Protein AF-A0A447MUN1-F1 (afdb_monomer)

Foldseek 3Di:
DAFDWDWDDDDPDIDIDTDDDPVRVVVVVVVVVVVVVVVVVVVVVVVVVVVVVVVVVVPD

Secondary structure (DSSP, 8-state):
-PPPEEEEEETTEEEEEEPPPHHHHHHHHHHHHHHHHHHHHHHHHHHHHHHHHHHHTT--

Sequence (60 aa):
MFLKKDTLTYGDASVDLYELSGLQRVEYLEYIQQRTAQYDRETEESTEAERQGRVFANGD

Solvent-accessible surface area (backbone atoms only — not comparable to full-atom values): 3667 Å² total; per-residue (Å²): 139,82,71,57,72,49,74,53,70,57,90,96,44,75,47,81,42,65,54,75,52,76,66,56,48,50,54,49,52,53,51,49,52,54,52,50,58,48,50,53,50,56,51,52,52,51,54,48,53,54,52,53,57,54,58,69,72,72,72,124

Structure (mmCIF, N/CA/C/O backbone):
data_AF-A0A447MUN1-F1
#
_entry.id   AF-A0A447MUN1-F1
#
loop_
_atom_site.group_PDB
_atom_site.id
_atom_site.type_symbol
_atom_site.label_atom_id
_atom_site.label_alt_id
_atom_site.label_comp_id
_atom_site.label_asym_id
_atom_site.label_entity_id
_atom_site.label_seq_id
_atom_site.pdbx_PDB_ins_code
_atom_site.Cartn_x
_atom_site.Cartn_y
_atom_site.Cartn_z
_atom_site.occupancy
_atom_site.B_iso_or_equiv
_atom_site.auth_seq_id
_atom_site.auth_comp_id
_atom_site.auth_asym_id
_atom_site.auth_atom_id
_atom_site.pdbx_PDB_model_num
ATOM 1 N N . MET A 1 1 ? 13.986 13.894 -4.870 1.00 65.88 1 MET A N 1
ATOM 2 C CA . MET A 1 1 ? 14.097 12.546 -4.273 1.00 65.88 1 MET A CA 1
ATOM 3 C C . MET A 1 1 ? 13.500 11.571 -5.271 1.00 65.88 1 MET A C 1
ATOM 5 O O . MET A 1 1 ? 12.418 11.862 -5.763 1.00 65.88 1 MET A O 1
ATOM 9 N N . PHE A 1 2 ? 14.216 10.510 -5.642 1.00 81.75 2 PHE A N 1
ATOM 10 C CA . PHE A 1 2 ? 13.734 9.527 -6.618 1.00 81.75 2 PHE A CA 1
ATOM 11 C C . PHE A 1 2 ? 13.219 8.294 -5.887 1.00 81.75 2 PHE A C 1
ATOM 13 O O . PHE A 1 2 ? 13.858 7.849 -4.936 1.00 81.75 2 PHE A O 1
ATOM 20 N N . LEU A 1 3 ? 12.074 7.782 -6.332 1.00 91.00 3 LEU A N 1
ATOM 21 C CA . LEU A 1 3 ? 11.493 6.557 -5.802 1.00 91.00 3 LEU A CA 1
ATOM 22 C C . LEU A 1 3 ? 12.325 5.359 -6.282 1.00 91.00 3 LEU A C 1
ATOM 24 O O . LEU A 1 3 ? 12.674 5.289 -7.4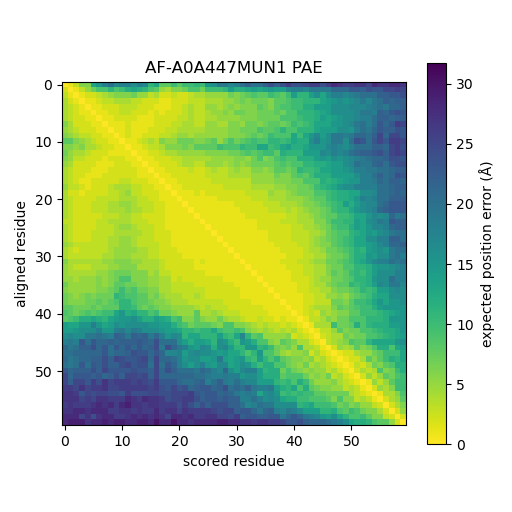63 1.00 91.00 3 LEU A O 1
ATOM 28 N N . LYS A 1 4 ? 12.661 4.430 -5.380 1.00 93.81 4 LYS A N 1
ATOM 29 C CA . LYS A 1 4 ? 13.312 3.160 -5.726 1.00 93.81 4 LYS A CA 1
ATOM 30 C C . LYS A 1 4 ? 12.530 2.453 -6.835 1.00 93.81 4 LYS A C 1
ATOM 32 O O . LYS A 1 4 ? 11.316 2.298 -6.743 1.00 93.81 4 LYS A O 1
ATOM 37 N N . LYS A 1 5 ? 13.258 1.998 -7.851 1.00 94.88 5 LYS A N 1
ATOM 38 C CA . LYS A 1 5 ? 12.754 1.182 -8.953 1.00 94.88 5 LYS A CA 1
ATOM 39 C C . LYS A 1 5 ? 13.210 -0.267 -8.773 1.00 94.88 5 LYS A C 1
ATOM 41 O O . LYS A 1 5 ? 14.340 -0.501 -8.347 1.00 94.88 5 LYS A O 1
ATOM 46 N N . ASP A 1 6 ? 12.342 -1.203 -9.119 1.00 96.12 6 ASP A N 1
ATOM 47 C CA . ASP A 1 6 ? 12.624 -2.630 -9.245 1.00 96.12 6 ASP A CA 1
ATOM 48 C C . ASP A 1 6 ? 11.993 -3.160 -10.543 1.00 96.12 6 ASP A C 1
ATOM 50 O O . ASP A 1 6 ? 11.161 -2.481 -11.146 1.00 96.12 6 ASP A O 1
ATOM 54 N N . THR A 1 7 ? 12.365 -4.357 -10.983 1.00 97.31 7 THR A N 1
ATOM 55 C CA . THR A 1 7 ? 11.780 -4.986 -12.175 1.00 97.31 7 THR A CA 1
ATOM 56 C C . THR A 1 7 ? 11.226 -6.353 -11.799 1.00 97.31 7 THR A C 1
ATOM 58 O O . THR A 1 7 ? 11.966 -7.272 -11.453 1.00 97.31 7 THR A O 1
ATOM 61 N N . LEU A 1 8 ? 9.907 -6.505 -11.900 1.00 96.38 8 LEU A N 1
ATOM 62 C CA . LEU A 1 8 ? 9.232 -7.783 -11.723 1.00 96.38 8 LEU A CA 1
ATOM 63 C C . LEU A 1 8 ? 9.188 -8.507 -13.066 1.00 96.38 8 LEU A C 1
ATOM 65 O O . LEU A 1 8 ? 8.614 -7.994 -14.024 1.00 96.38 8 LEU A O 1
ATOM 69 N N . THR A 1 9 ? 9.762 -9.707 -13.124 1.00 97.00 9 THR A N 1
ATOM 70 C CA . THR A 1 9 ? 9.659 -10.592 -14.292 1.00 97.00 9 THR A CA 1
ATOM 71 C C . THR A 1 9 ? 8.802 -11.799 -13.941 1.00 97.00 9 THR A C 1
ATOM 73 O O . THR A 1 9 ? 9.040 -12.455 -12.927 1.00 97.00 9 THR A O 1
ATOM 76 N N . TYR A 1 10 ? 7.797 -12.081 -14.767 1.00 95.88 10 TYR A N 1
ATOM 77 C CA . TYR A 1 10 ? 6.888 -13.210 -14.616 1.00 95.88 10 TYR A CA 1
ATOM 78 C C . TYR A 1 10 ? 6.612 -13.850 -15.980 1.00 95.88 10 TYR A C 1
ATOM 80 O O . TYR A 1 10 ? 5.991 -13.241 -16.853 1.00 95.88 10 TYR A O 1
ATOM 88 N N . GLY A 1 11 ? 7.086 -15.086 -16.160 1.00 95.50 11 GLY A N 1
ATOM 89 C CA . GLY A 1 11 ? 7.115 -15.736 -17.471 1.00 95.50 11 GLY A CA 1
ATOM 90 C C . GLY A 1 11 ? 7.964 -14.927 -18.452 1.00 95.50 11 GLY A C 1
ATOM 91 O O . GLY A 1 11 ? 9.078 -14.530 -18.119 1.00 95.50 11 GLY A O 1
ATOM 92 N N . ASP A 1 12 ? 7.394 -14.637 -19.619 1.00 96.81 12 ASP A N 1
ATOM 93 C CA . ASP A 1 12 ? 8.039 -13.840 -20.670 1.00 96.81 12 ASP A CA 1
ATOM 94 C C . ASP A 1 12 ? 7.740 -12.331 -20.553 1.00 96.81 12 ASP A C 1
ATOM 96 O O . ASP A 1 12 ? 8.093 -11.551 -21.438 1.00 96.81 12 ASP A O 1
ATOM 100 N N . ALA A 1 13 ? 7.062 -11.901 -19.481 1.00 96.19 13 ALA A N 1
ATOM 101 C CA . ALA A 1 13 ? 6.709 -10.505 -19.245 1.00 96.19 13 ALA A CA 1
ATOM 102 C C . ALA A 1 13 ? 7.576 -9.879 -18.146 1.00 96.19 13 ALA A C 1
ATOM 104 O O . ALA A 1 13 ? 7.817 -10.486 -17.102 1.00 96.19 13 ALA A O 1
ATOM 105 N N . SER A 1 14 ? 7.966 -8.620 -18.348 1.00 97.31 14 SER A N 1
ATOM 106 C CA . SER A 1 14 ? 8.646 -7.805 -17.340 1.00 97.31 14 SER A CA 1
ATOM 107 C C . SER A 1 14 ? 7.941 -6.463 -17.179 1.00 97.31 14 SER A C 1
ATOM 109 O O . SER A 1 14 ? 7.546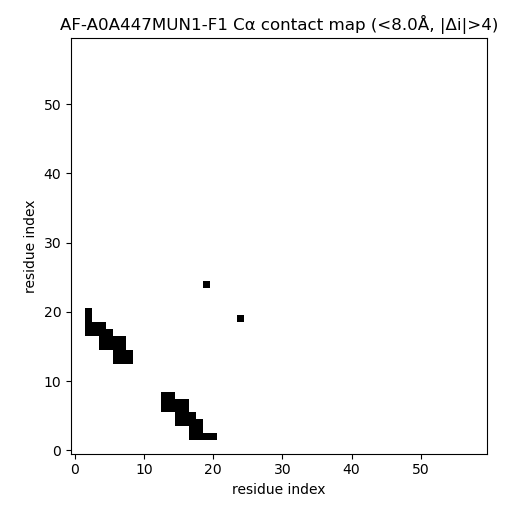 -5.837 -18.164 1.00 97.31 14 SER A O 1
ATOM 111 N N . VAL A 1 15 ? 7.798 -6.013 -15.934 1.00 96.94 15 VAL A N 1
ATOM 112 C CA . VAL A 1 15 ? 7.223 -4.714 -15.583 1.00 96.94 15 VAL A CA 1
ATOM 113 C C . VAL A 1 15 ? 8.103 -3.999 -14.567 1.00 96.94 15 VAL A C 1
ATOM 115 O O . VAL A 1 15 ? 8.640 -4.603 -13.637 1.00 96.94 15 VAL A O 1
ATOM 118 N N . ASP A 1 16 ? 8.236 -2.692 -14.749 1.00 95.94 16 ASP A N 1
ATOM 119 C CA . ASP A 1 16 ? 8.930 -1.825 -13.811 1.00 95.94 16 ASP A CA 1
ATOM 120 C C . ASP A 1 16 ? 8.014 -1.477 -12.636 1.00 95.94 16 ASP A C 1
ATOM 122 O O . ASP A 1 16 ? 6.923 -0.932 -12.809 1.00 95.94 16 ASP A O 1
ATOM 126 N N . LEU A 1 17 ? 8.483 -1.776 -11.431 1.00 95.06 17 LEU A N 1
ATOM 127 C CA . LEU A 1 17 ? 7.843 -1.410 -10.181 1.00 95.06 17 LEU A CA 1
ATOM 128 C C . LEU A 1 17 ? 8.560 -0.210 -9.578 1.00 95.06 17 LEU A C 1
ATOM 130 O O . LEU A 1 17 ? 9.787 -0.132 -9.570 1.00 95.06 17 LEU A O 1
ATOM 134 N N . TYR A 1 18 ? 7.786 0.706 -9.019 1.00 94.75 18 TYR A N 1
ATOM 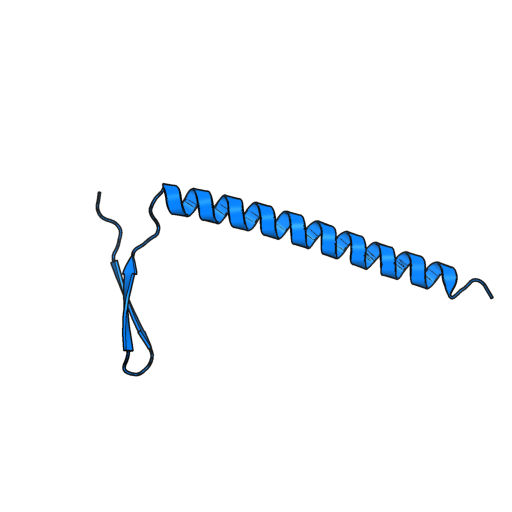135 C CA . TYR A 1 18 ? 8.303 1.821 -8.240 1.00 94.75 18 TYR A CA 1
ATOM 136 C C . TYR A 1 18 ? 7.817 1.676 -6.807 1.00 94.75 18 TYR A C 1
ATOM 138 O O . TYR A 1 18 ? 6.690 1.238 -6.566 1.00 94.75 18 TYR A O 1
ATOM 146 N N . GLU A 1 19 ? 8.658 2.046 -5.845 1.00 94.94 19 GLU A N 1
ATOM 147 C CA . GLU A 1 19 ? 8.189 2.180 -4.474 1.00 94.94 19 GLU A CA 1
ATOM 148 C C . GLU A 1 19 ? 7.056 3.211 -4.405 1.00 94.94 19 GLU A C 1
ATOM 150 O O . GLU A 1 19 ? 7.017 4.182 -5.165 1.00 94.94 19 GLU A O 1
ATOM 155 N N . LEU A 1 20 ? 6.146 3.015 -3.455 1.00 95.12 20 LEU A N 1
ATOM 156 C CA . LEU A 1 20 ? 5.093 3.985 -3.199 1.00 95.12 20 LEU A CA 1
ATOM 157 C C . LEU A 1 20 ? 5.702 5.302 -2.714 1.00 95.12 20 LEU A C 1
ATOM 159 O O . LEU A 1 20 ? 6.596 5.316 -1.867 1.00 95.12 20 LEU A O 1
ATOM 163 N N . SER A 1 21 ? 5.186 6.423 -3.204 1.00 95.12 21 SER A N 1
ATOM 164 C CA . SER A 1 21 ? 5.481 7.731 -2.623 1.00 95.12 21 SER A CA 1
ATOM 165 C C . SER A 1 21 ? 4.995 7.821 -1.171 1.00 95.12 21 SER A C 1
ATOM 167 O O . SER A 1 21 ? 4.200 7.005 -0.705 1.00 95.12 21 SER A O 1
ATOM 169 N N . GLY A 1 22 ? 5.457 8.839 -0.438 1.00 95.44 22 GLY A N 1
ATOM 170 C CA . GLY A 1 22 ? 4.983 9.089 0.927 1.00 95.44 22 GLY A CA 1
ATOM 171 C C . GLY A 1 22 ? 3.458 9.224 1.009 1.00 95.44 22 GLY A C 1
ATOM 172 O O . GLY A 1 22 ? 2.849 8.602 1.871 1.00 95.44 22 GLY A O 1
ATOM 173 N N . LEU A 1 23 ? 2.845 9.950 0.068 1.00 96.56 23 LEU A N 1
ATOM 174 C CA . LEU A 1 23 ? 1.390 10.124 0.011 1.00 96.56 23 LEU A CA 1
ATOM 175 C C . LEU A 1 23 ? 0.667 8.798 -0.263 1.00 96.56 23 LEU A C 1
ATOM 177 O O . LEU A 1 23 ? -0.229 8.426 0.484 1.00 96.56 23 LEU A O 1
ATOM 181 N N . GLN A 1 24 ? 1.127 8.033 -1.255 1.00 96.62 24 GLN A N 1
ATOM 182 C CA . GLN A 1 24 ? 0.531 6.733 -1.587 1.00 96.62 24 GLN A CA 1
ATOM 183 C C . GLN A 1 24 ? 0.634 5.724 -0.432 1.00 96.62 24 GLN A C 1
ATOM 185 O O . GLN A 1 24 ? -0.238 4.876 -0.268 1.00 96.62 24 GLN A O 1
ATOM 190 N N . ARG A 1 25 ? 1.689 5.802 0.392 1.00 97.06 25 ARG A N 1
ATOM 191 C CA . ARG A 1 25 ? 1.799 4.985 1.613 1.00 97.06 25 ARG A CA 1
ATOM 192 C C . ARG A 1 25 ? 0.755 5.378 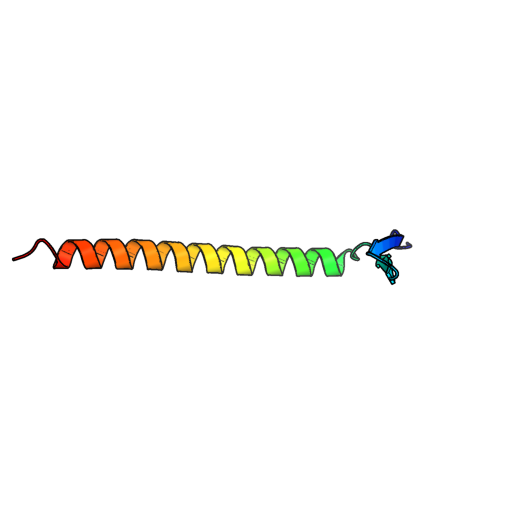2.657 1.00 97.06 25 ARG A C 1
ATOM 194 O O . ARG A 1 25 ? 0.196 4.486 3.283 1.00 97.06 25 ARG A O 1
ATOM 201 N N . VAL A 1 26 ? 0.495 6.675 2.842 1.00 98.12 26 VAL A N 1
ATOM 202 C CA . VAL A 1 26 ? -0.546 7.159 3.768 1.00 98.12 26 VAL A CA 1
ATOM 203 C C . VAL A 1 26 ? -1.920 6.659 3.323 1.00 98.12 26 VAL A C 1
ATOM 205 O O . VAL A 1 26 ? -2.603 6.010 4.109 1.00 98.12 26 VAL A O 1
ATOM 208 N N . GLU A 1 27 ? -2.269 6.844 2.050 1.00 98.19 27 GLU A N 1
ATOM 209 C CA . GLU A 1 27 ? -3.542 6.376 1.478 1.00 98.19 27 GLU A CA 1
ATOM 210 C C . GLU A 1 27 ? -3.717 4.855 1.627 1.00 98.19 27 GLU A C 1
ATOM 212 O O . GLU A 1 27 ? -4.790 4.366 1.980 1.00 98.19 27 GLU A O 1
ATOM 217 N N . TYR A 1 28 ? -2.646 4.083 1.413 1.00 97.44 28 TYR A N 1
ATOM 218 C C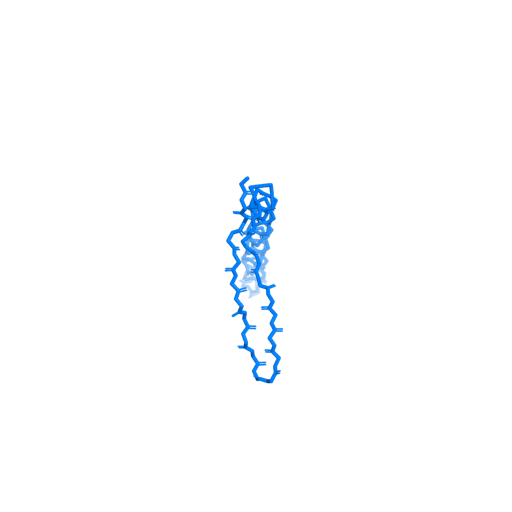A . TYR A 1 28 ? -2.684 2.631 1.584 1.00 97.44 28 TYR A CA 1
ATOM 219 C C . TYR A 1 28 ? -2.924 2.212 3.043 1.00 97.44 28 TYR A C 1
ATOM 221 O O . TYR A 1 28 ? -3.665 1.263 3.302 1.00 97.44 28 TYR A O 1
ATOM 229 N N . LEU A 1 29 ? -2.331 2.923 4.007 1.00 98.12 29 LEU A N 1
ATOM 230 C CA . LEU A 1 29 ? -2.550 2.660 5.432 1.00 9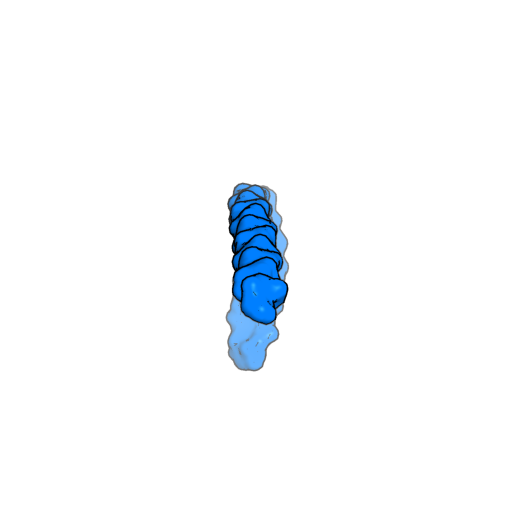8.12 29 LEU A CA 1
ATOM 231 C C . LEU A 1 29 ? -3.978 3.016 5.867 1.00 98.12 29 LEU A C 1
ATOM 233 O O . LEU A 1 29 ? -4.583 2.256 6.624 1.00 98.12 29 LEU A O 1
ATOM 237 N N . GLU A 1 30 ? -4.541 4.114 5.359 1.00 98.12 30 GLU A N 1
ATOM 238 C CA . GLU A 1 30 ? -5.947 4.478 5.584 1.00 98.12 30 GLU A CA 1
ATOM 239 C C . GLU A 1 30 ? -6.897 3.419 5.014 1.00 98.12 30 GLU A C 1
ATOM 241 O O . GLU A 1 30 ? -7.840 2.998 5.686 1.00 98.12 30 GLU A O 1
ATOM 246 N N . TYR A 1 31 ? -6.615 2.927 3.805 1.00 97.50 31 TYR A N 1
ATOM 247 C CA . TYR A 1 31 ? -7.370 1.833 3.199 1.00 97.50 31 TYR A CA 1
ATOM 248 C C . TYR A 1 31 ? -7.326 0.560 4.057 1.00 97.50 31 TYR A C 1
ATOM 250 O O . TYR A 1 31 ? -8.372 -0.036 4.322 1.00 97.50 31 TYR A O 1
ATOM 258 N N . ILE A 1 32 ? -6.141 0.156 4.537 1.00 97.50 32 ILE A N 1
ATOM 259 C CA . ILE A 1 32 ? -6.008 -1.003 5.435 1.00 97.50 32 ILE A CA 1
ATOM 260 C C . ILE A 1 32 ? -6.838 -0.794 6.700 1.00 97.50 32 ILE A C 1
ATOM 262 O O . ILE A 1 32 ? -7.589 -1.687 7.077 1.00 97.50 32 ILE A O 1
ATOM 266 N N . GLN A 1 33 ? -6.751 0.377 7.335 1.00 97.56 33 GLN A N 1
ATOM 267 C CA . GLN A 1 33 ? -7.505 0.667 8.554 1.00 97.56 33 GLN A CA 1
ATOM 268 C C . GLN A 1 33 ? -9.018 0.511 8.340 1.00 97.56 33 GLN A C 1
ATOM 270 O O . GLN A 1 33 ? -9.695 -0.110 9.160 1.00 97.56 33 GLN A O 1
ATOM 275 N N . GLN A 1 34 ? -9.546 1.032 7.229 1.00 96.81 34 GLN A N 1
ATOM 276 C CA . GLN A 1 34 ? -10.966 0.912 6.891 1.00 96.81 34 GLN A CA 1
ATOM 277 C C . GLN A 1 34 ? -11.377 -0.546 6.665 1.00 96.81 34 GLN A C 1
ATOM 279 O O . GLN A 1 34 ? -12.406 -0.981 7.182 1.00 96.81 34 GLN A O 1
ATOM 284 N N . ARG A 1 35 ? -10.562 -1.312 5.929 1.00 96.06 35 ARG A N 1
ATOM 285 C CA . ARG A 1 35 ? -10.810 -2.735 5.652 1.00 96.06 35 ARG A CA 1
ATOM 286 C C . ARG A 1 35 ? -10.762 -3.587 6.913 1.00 96.06 35 ARG A C 1
ATOM 288 O O . ARG A 1 35 ? -11.609 -4.460 7.066 1.00 96.06 35 ARG A O 1
ATOM 295 N N . THR A 1 36 ? -9.819 -3.324 7.813 1.00 95.81 36 THR A N 1
ATOM 296 C CA . THR A 1 36 ? -9.736 -4.018 9.103 1.00 95.81 36 THR A CA 1
ATOM 297 C C . THR A 1 36 ? -10.961 -3.708 9.956 1.00 95.81 36 THR A C 1
ATOM 299 O O . THR A 1 36 ? -11.623 -4.627 10.415 1.00 95.81 36 THR A O 1
ATOM 302 N N . ALA A 1 37 ? -11.353 -2.435 10.066 1.00 94.94 37 ALA A N 1
ATOM 303 C CA . ALA A 1 37 ? -12.554 -2.060 10.809 1.00 94.94 37 ALA A CA 1
ATOM 304 C C . ALA A 1 37 ? -13.840 -2.662 10.213 1.00 94.94 37 ALA A C 1
ATOM 306 O O . ALA A 1 37 ? -14.790 -2.932 10.941 1.00 94.94 37 ALA A O 1
ATOM 307 N N . GLN A 1 38 ? -13.905 -2.848 8.892 1.00 93.75 38 GLN A N 1
ATOM 308 C CA . GLN A 1 38 ? -15.010 -3.558 8.250 1.00 93.75 38 GLN A CA 1
ATOM 309 C C . GLN A 1 38 ? -15.001 -5.046 8.617 1.00 93.75 38 GLN A C 1
ATOM 311 O O . GLN A 1 38 ? -16.029 -5.564 9.040 1.00 93.75 38 GLN A O 1
ATOM 316 N N . TYR A 1 39 ? -13.849 -5.708 8.497 1.00 90.81 39 TYR A N 1
ATOM 317 C CA . TYR A 1 39 ? -13.702 -7.123 8.829 1.00 90.81 39 TYR A CA 1
ATOM 318 C C . TYR A 1 39 ? -14.062 -7.418 10.291 1.00 90.81 39 TYR A C 1
ATOM 320 O O . TYR A 1 39 ? -14.767 -8.389 10.563 1.00 90.81 39 TYR A O 1
ATOM 328 N N . ASP A 1 40 ? -13.621 -6.571 11.222 1.00 91.94 40 ASP A N 1
ATOM 329 C CA . ASP A 1 40 ? -13.926 -6.723 12.646 1.00 91.94 40 ASP A CA 1
ATOM 330 C C . ASP A 1 40 ? -15.443 -6.664 12.887 1.00 91.94 40 ASP A C 1
ATOM 332 O O . ASP A 1 40 ? -15.993 -7.552 13.535 1.00 91.94 40 ASP A O 1
ATOM 336 N N . ARG A 1 41 ? -16.147 -5.699 12.273 1.00 90.88 41 ARG A N 1
ATOM 337 C CA . ARG A 1 41 ? -17.617 -5.603 12.354 1.00 90.88 41 ARG A CA 1
ATOM 338 C C . ARG A 1 41 ? -18.314 -6.825 11.765 1.00 90.88 41 ARG A C 1
ATOM 340 O O . ARG A 1 41 ? -19.187 -7.391 12.409 1.00 90.88 41 ARG A O 1
ATOM 347 N N . GLU A 1 42 ? -17.924 -7.249 10.564 1.00 86.81 42 GLU A N 1
ATOM 348 C CA . GLU A 1 42 ? -18.524 -8.413 9.895 1.00 86.81 42 GLU A CA 1
ATOM 349 C C . GLU A 1 42 ? -18.304 -9.706 10.701 1.00 86.81 42 GLU A C 1
ATOM 351 O O . GLU A 1 42 ? -19.189 -10.563 10.779 1.00 86.81 42 GLU A O 1
ATOM 356 N N . THR A 1 43 ? -17.145 -9.839 11.350 1.00 81.44 43 THR A N 1
ATOM 357 C CA . THR A 1 43 ? -16.818 -10.976 12.224 1.00 81.44 43 THR A CA 1
ATOM 358 C C . THR A 1 43 ? -17.644 -10.948 13.513 1.00 81.44 43 THR A C 1
ATOM 360 O O . THR A 1 43 ? -18.173 -11.982 13.935 1.00 81.44 43 THR A O 1
ATOM 363 N N . GLU A 1 44 ? -17.794 -9.779 14.137 1.00 77.75 44 GLU A N 1
ATOM 364 C CA . GLU A 1 44 ? -18.634 -9.587 15.324 1.00 77.75 44 GLU A CA 1
ATOM 365 C C . GLU A 1 44 ? -20.113 -9.881 15.027 1.00 77.75 44 GLU A C 1
ATOM 367 O O . GLU A 1 44 ? -20.750 -10.638 15.764 1.00 77.75 44 GLU A O 1
ATOM 372 N N . GLU A 1 45 ? -20.641 -9.359 13.916 1.00 74.19 45 GLU A N 1
ATOM 373 C CA . GLU A 1 45 ? -22.014 -9.600 13.456 1.00 74.19 45 GLU A CA 1
ATOM 374 C C . GLU A 1 45 ? -22.263 -11.083 13.155 1.00 74.19 45 GLU A C 1
ATOM 376 O O . GLU A 1 45 ? -23.284 -11.635 13.571 1.00 74.19 45 GLU A O 1
ATOM 381 N N . SER A 1 46 ? -21.310 -11.755 12.501 1.00 71.25 46 SER A N 1
ATOM 382 C CA . SER A 1 46 ? -21.390 -13.197 12.231 1.00 71.25 46 SER A CA 1
ATOM 383 C C . SER A 1 46 ? -21.439 -14.010 13.529 1.00 71.25 46 SER A C 1
ATOM 385 O O . SER A 1 46 ? -22.292 -14.882 13.687 1.00 71.25 46 SER A O 1
ATOM 387 N N . THR A 1 47 ? -20.592 -13.666 14.503 1.00 71.94 47 THR A N 1
ATOM 388 C CA . THR A 1 47 ? -20.542 -14.344 15.807 1.00 71.94 47 THR A CA 1
ATOM 389 C C . THR A 1 47 ? -21.840 -14.148 16.606 1.00 71.94 47 THR A C 1
ATOM 391 O O . THR A 1 47 ? -22.291 -15.052 17.314 1.00 71.94 47 THR A O 1
ATOM 394 N N . GLU A 1 48 ? -22.459 -12.966 16.529 1.00 70.12 48 GLU A N 1
ATOM 395 C CA . GLU A 1 48 ? -23.746 -12.692 17.180 1.00 70.12 48 GLU A CA 1
ATOM 396 C C . GLU A 1 48 ? -24.904 -13.430 16.501 1.00 70.12 48 GLU A C 1
ATOM 398 O O . GLU A 1 48 ? -25.722 -14.040 17.191 1.00 70.12 48 GLU A O 1
ATOM 403 N N . ALA A 1 49 ? -24.948 -13.460 15.167 1.00 68.06 49 ALA A N 1
ATOM 404 C CA . ALA A 1 49 ? -25.961 -14.210 14.426 1.00 68.06 49 ALA A CA 1
ATOM 405 C C . ALA A 1 49 ? -25.923 -15.715 14.756 1.00 68.06 49 ALA A C 1
ATOM 407 O O . ALA A 1 49 ? -26.968 -16.336 14.972 1.00 68.06 49 ALA A O 1
ATOM 408 N N . GLU A 1 50 ? -24.727 -16.296 14.878 1.00 68.88 50 GLU A N 1
ATOM 409 C CA . GLU A 1 50 ? -24.537 -17.688 15.303 1.00 68.88 50 GLU A CA 1
ATOM 410 C C . GLU A 1 50 ? -25.001 -17.929 16.747 1.00 68.88 50 GLU A C 1
ATOM 412 O O . GLU A 1 50 ? -25.653 -18.939 17.037 1.00 68.88 50 GLU A O 1
ATOM 417 N N . ARG A 1 51 ? -24.708 -16.997 17.665 1.00 64.50 51 ARG A N 1
ATOM 418 C CA . ARG A 1 51 ? -25.145 -17.066 19.068 1.00 64.50 51 ARG A CA 1
ATOM 419 C C . ARG A 1 51 ? -26.668 -17.031 19.177 1.00 64.50 51 ARG A C 1
ATOM 421 O O . ARG A 1 51 ? -27.239 -17.868 19.873 1.00 64.50 51 ARG 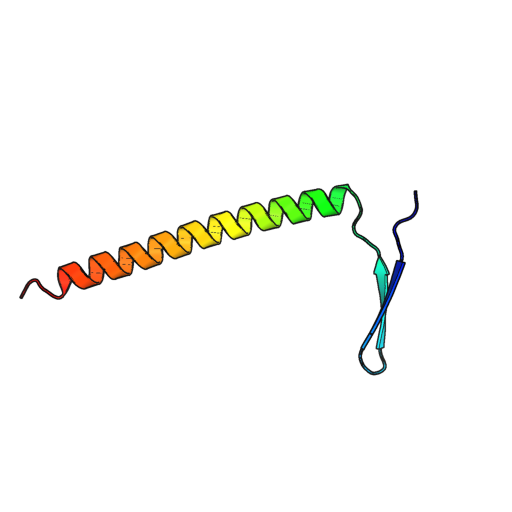A O 1
ATOM 428 N N . GLN A 1 52 ? -27.315 -16.114 18.463 1.00 64.81 52 GLN A N 1
ATOM 429 C CA . GLN A 1 52 ? -28.770 -15.975 18.441 1.00 64.81 52 GLN A CA 1
ATOM 430 C C . GLN A 1 52 ? -29.437 -17.220 17.843 1.00 64.81 52 GLN A C 1
ATOM 432 O O . GLN A 1 52 ? -30.315 -17.806 18.475 1.00 64.81 52 GLN A O 1
ATOM 437 N N . GLY A 1 53 ? -28.955 -17.719 16.697 1.00 64.88 53 GLY A N 1
ATOM 438 C CA . GLY A 1 53 ? -29.463 -18.951 16.080 1.00 64.88 53 GLY A CA 1
ATOM 439 C C . GLY A 1 53 ? -29.396 -20.178 17.001 1.00 64.88 53 GLY A C 1
ATOM 440 O O . GLY A 1 53 ? -30.285 -21.028 16.975 1.00 64.88 53 GLY A O 1
ATOM 441 N N . ARG A 1 54 ? -28.387 -20.251 17.881 1.00 57.16 54 ARG A N 1
ATOM 442 C CA . ARG A 1 54 ? -28.242 -21.332 18.868 1.00 57.16 54 ARG A CA 1
ATOM 443 C C . ARG A 1 54 ? -29.205 -21.214 20.051 1.00 57.16 54 ARG A C 1
ATOM 445 O O . ARG A 1 54 ? -29.598 -22.240 20.603 1.00 57.16 54 ARG A O 1
ATOM 452 N N . VAL A 1 55 ? -29.581 -19.998 20.447 1.00 59.94 55 VAL A N 1
ATOM 453 C CA . VAL A 1 55 ? -30.567 -19.764 21.517 1.00 59.94 55 VAL A CA 1
ATOM 454 C C . VAL A 1 55 ? -31.968 -20.168 21.052 1.00 59.94 55 VAL A C 1
ATOM 456 O O . VAL A 1 55 ? -32.678 -20.833 21.800 1.00 59.94 55 VAL A O 1
ATOM 459 N N . PHE A 1 56 ? -32.338 -19.868 19.803 1.00 58.78 56 PHE A N 1
ATOM 460 C CA . PHE A 1 56 ? -33.642 -20.259 19.251 1.00 58.78 56 PHE A CA 1
ATOM 461 C C . PHE A 1 56 ? -33.787 -21.769 18.990 1.00 58.78 56 PHE A C 1
ATOM 463 O O . PHE A 1 56 ? -34.905 -22.266 18.959 1.00 58.78 56 PHE A O 1
ATOM 470 N N . ALA A 1 57 ? -32.687 -22.511 18.825 1.00 59.16 57 ALA A N 1
ATOM 471 C CA . ALA A 1 57 ? -32.715 -23.949 18.531 1.00 59.16 57 ALA A CA 1
ATOM 472 C C . ALA A 1 57 ? -32.788 -24.869 19.770 1.00 59.16 57 ALA A C 1
ATOM 474 O O . ALA A 1 57 ? -32.993 -26.067 19.617 1.00 59.16 57 ALA A O 1
ATOM 475 N N . ASN A 1 58 ? -32.592 -24.344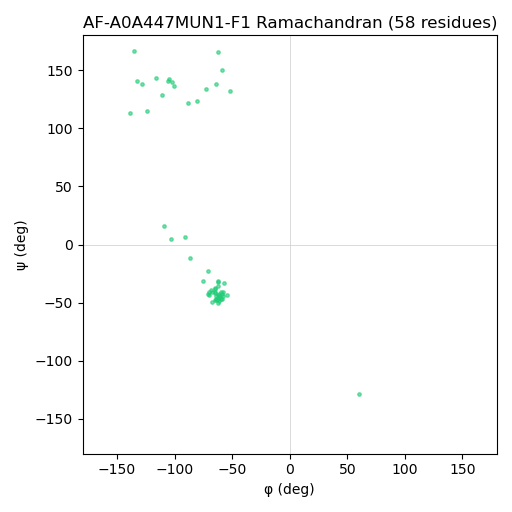 20.985 1.00 58.38 58 ASN A N 1
ATOM 476 C CA . ASN A 1 58 ? -32.621 -25.127 22.235 1.00 58.38 58 ASN A CA 1
ATOM 477 C C . ASN A 1 58 ? -33.868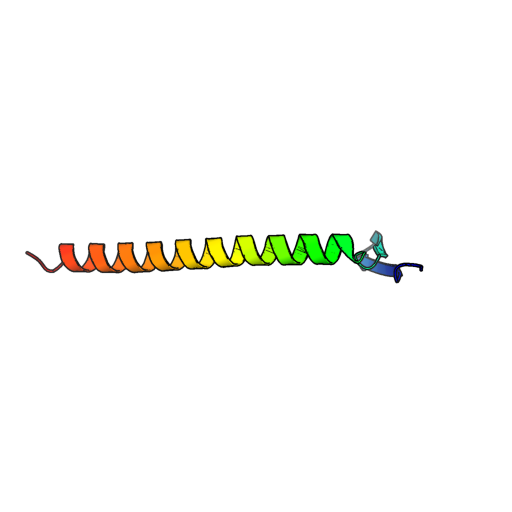 -24.833 23.097 1.00 58.38 58 ASN A C 1
ATOM 479 O O . ASN A 1 58 ? -33.860 -25.107 24.296 1.00 58.38 58 ASN A O 1
ATOM 483 N N . GLY A 1 59 ? -34.896 -24.212 22.510 1.00 55.72 59 GLY A N 1
ATOM 484 C CA . GLY A 1 59 ? -36.104 -23.753 23.202 1.00 55.72 59 GLY A CA 1
ATOM 485 C C . GLY A 1 59 ? -37.360 -24.615 23.024 1.00 55.72 59 GLY A C 1
ATOM 486 O O . GLY A 1 59 ? -38.400 -24.191 23.524 1.00 55.72 59 GLY A O 1
ATOM 487 N N . ASP A 1 60 ? -37.277 -25.769 22.349 1.00 48.88 60 ASP A N 1
ATOM 488 C CA . ASP A 1 60 ? -38.389 -26.722 22.148 1.00 48.88 60 ASP A CA 1
ATOM 489 C C . ASP A 1 60 ? -38.251 -27.984 23.019 1.00 48.88 60 ASP A C 1
ATOM 491 O O . ASP A 1 60 ? -37.152 -28.592 23.026 1.00 48.88 60 ASP A O 1
#

InterPro domains:
  IPR010027 Tail assembly protein G [PF06894] (1-54)

Mean predicted aligned error: 9.66 Å

Nearest PDB structures (foldseek):
  7sqr-assembly1_A  TM=4.904E-01  e=4.759E+00  Pseudomonas phage 201phi2-1
  7sqq-assembly1_A  TM=4.904E-01  e=4.759E+00  Pseudomonas phage 201phi2-1

Radius of gyration: 22.28 Å; Cα contacts (8 Å, |Δi|>4): 24; chains: 1; bounding box: 52×39×44 Å

pLDDT: mean 85.76, std 14.83, range [48.88, 98.19]

Organism: Salmonella enterica I (NCBI:txid59201)